Protein AF-A0A124IG13-F1 (afdb_monomer)

Secondary structure (DSSP, 8-state):
-HHHHHHHHHHHHHHHHHHHHS-TT---HHHHHHHHHHHHHHHHHHSHHHHHHHHHGGG---HHHHHHHHHHHHHHHHHHHHHHTTT--GGGB-TTS-HHHHHHHHHHHHHHHHHHHHHH-S-TTS--THHHHHHHHHHHHHHHHHBPPP-

pLDDT: mean 92.91, std 5.63, range [49.53, 97.56]

Mean predicted aligned error: 3.52 Å

Solvent-accessible surface area (backbone atoms only — not comparable to full-atom values): 8703 Å² total; per-residue (Å²): 106,71,70,57,54,53,52,50,53,51,36,50,58,58,51,49,53,41,66,75,69,48,73,81,80,57,30,50,63,64,64,34,50,51,52,44,49,55,45,44,49,54,51,39,62,74,41,19,68,49,52,42,52,56,60,52,54,81,76,53,74,55,81,92,47,35,68,58,53,56,51,48,53,53,48,52,55,49,54,50,48,56,61,69,60,44,79,48,58,68,81,53,41,40,89,91,57,62,64,68,63,48,52,47,51,53,49,50,52,52,53,54,50,56,48,56,52,55,71,72,48,89,44,42,79,73,67,61,71,66,67,58,53,60,50,50,55,56,43,53,51,50,47,69,74,42,34,52,81,88,127

Sequence (151 aa):
KQLYLFLLDYVVEVIDKIYDEVDWNETDIFKRMEKIGLVKFKIMKKFPQAFDFLKTTSHEDAVEVKSEIDKMGKHLIKSGSEMGYKNIDLTKFRDDIDIEKTMNIISWTILSFAEQQRDKVNSFEEINMDLLREWDDYFDIMKRCFYKEEK

Radius of gyration: 16.89 Å; Cα contacts (8 Å, |Δi|>4): 90; chains: 1; bounding box: 44×28×48 Å

Structure (mmCIF, N/CA/C/O backbone):
data_AF-A0A124IG13-F1
#
_entry.id   AF-A0A124IG13-F1
#
loop_
_atom_site.group_PDB
_atom_site.id
_atom_site.type_symbol
_atom_site.label_atom_id
_atom_site.label_alt_id
_atom_site.label_comp_id
_atom_site.label_asym_id
_atom_site.label_entity_id
_atom_site.label_seq_id
_atom_site.pdbx_PDB_ins_code
_atom_site.Cartn_x
_atom_site.Cartn_y
_atom_site.Cartn_z
_atom_site.occupancy
_atom_site.B_iso_or_equiv
_atom_site.auth_seq_id
_atom_site.auth_comp_id
_atom_site.auth_asym_id
_atom_site.auth_atom_id
_atom_site.pdbx_PDB_model_num
ATOM 1 N N . LYS A 1 1 ? 19.975 3.287 -21.208 1.00 89.94 1 LYS A N 1
ATOM 2 C CA . LYS A 1 1 ? 19.172 4.396 -20.629 1.00 89.94 1 LYS A CA 1
ATOM 3 C C . LYS A 1 1 ? 17.741 4.463 -21.178 1.00 89.94 1 LYS A C 1
ATOM 5 O O . LYS A 1 1 ? 16.840 4.167 -20.418 1.00 89.94 1 LYS A O 1
ATOM 10 N N . GLN A 1 2 ? 17.499 4.818 -22.449 1.00 94.56 2 GLN A N 1
ATOM 11 C CA . GLN A 1 2 ? 16.129 5.069 -22.959 1.00 94.56 2 GLN A CA 1
ATOM 12 C C . GLN A 1 2 ? 15.162 3.887 -22.782 1.00 94.56 2 GLN A C 1
ATOM 14 O O . GLN A 1 2 ? 14.074 4.079 -22.259 1.00 94.56 2 GLN A O 1
ATOM 19 N N . LEU A 1 3 ? 15.588 2.667 -23.131 1.00 94.56 3 LEU A N 1
ATOM 20 C CA . LEU A 1 3 ? 14.785 1.459 -22.904 1.00 94.56 3 LEU A CA 1
ATOM 21 C C . LEU A 1 3 ? 14.442 1.251 -21.420 1.00 94.56 3 LEU A C 1
ATOM 23 O O . LEU A 1 3 ? 13.336 0.850 -21.098 1.00 94.56 3 LEU A O 1
ATOM 27 N N . TYR A 1 4 ? 15.376 1.553 -20.517 1.00 95.25 4 TYR A N 1
ATOM 28 C CA . TYR A 1 4 ? 15.156 1.414 -19.078 1.00 95.25 4 TYR A CA 1
ATOM 29 C C . TYR A 1 4 ? 14.084 2.390 -18.584 1.00 95.25 4 TYR A C 1
ATOM 31 O O . TYR A 1 4 ? 13.177 1.990 -17.867 1.00 95.25 4 TYR A O 1
ATOM 39 N N . LEU A 1 5 ? 14.152 3.656 -19.011 1.00 94.12 5 LEU A N 1
ATOM 40 C CA . LEU A 1 5 ? 13.139 4.658 -18.666 1.00 94.12 5 LEU A CA 1
ATOM 41 C C . LEU A 1 5 ? 11.764 4.288 -19.233 1.00 94.12 5 LEU A C 1
ATOM 43 O O . LEU A 1 5 ? 10.778 4.371 -18.518 1.00 94.12 5 LEU A O 1
ATOM 47 N N . PHE A 1 6 ? 11.716 3.781 -20.467 1.00 96.44 6 PHE A N 1
ATOM 48 C CA . PHE A 1 6 ? 10.480 3.264 -21.054 1.00 96.44 6 PHE A CA 1
ATOM 49 C C . PHE A 1 6 ? 9.861 2.133 -20.213 1.00 96.44 6 PHE A C 1
ATOM 51 O O . PHE A 1 6 ? 8.649 2.090 -20.025 1.00 96.44 6 PHE A O 1
ATOM 58 N N . LEU A 1 7 ? 10.683 1.226 -19.673 1.00 96.31 7 LEU A N 1
ATOM 59 C CA . LEU A 1 7 ? 10.200 0.169 -18.782 1.00 96.31 7 LEU A CA 1
ATOM 60 C C . LEU A 1 7 ? 9.724 0.716 -17.427 1.00 96.31 7 LEU A C 1
ATOM 62 O O . LEU A 1 7 ? 8.758 0.187 -16.885 1.00 96.31 7 LEU A O 1
ATOM 66 N N . LEU A 1 8 ? 10.355 1.768 -16.889 1.00 95.31 8 LEU A N 1
ATOM 67 C CA . LEU A 1 8 ? 9.859 2.450 -15.685 1.00 95.31 8 LEU A CA 1
ATOM 68 C C . LEU A 1 8 ? 8.479 3.069 -15.931 1.00 95.31 8 LEU A C 1
ATOM 70 O O . LEU A 1 8 ? 7.576 2.865 -15.123 1.00 95.31 8 LEU A O 1
ATOM 74 N N . ASP A 1 9 ? 8.301 3.761 -17.057 1.00 95.81 9 ASP A N 1
ATOM 75 C CA . ASP A 1 9 ? 7.015 4.360 -17.432 1.00 95.81 9 ASP A CA 1
ATOM 76 C C . ASP A 1 9 ? 5.931 3.279 -17.575 1.00 95.81 9 ASP A C 1
ATOM 78 O O . ASP A 1 9 ? 4.840 3.410 -17.023 1.00 95.81 9 ASP A O 1
ATOM 82 N N . TYR A 1 10 ? 6.261 2.150 -18.211 1.00 97.06 10 TYR A N 1
ATOM 83 C CA . TYR A 1 10 ? 5.361 0.998 -18.295 1.00 97.06 10 TYR A CA 1
ATOM 84 C C . TYR A 1 10 ? 4.976 0.437 -16.915 1.00 97.06 10 TYR A C 1
ATOM 86 O O . TYR A 1 10 ? 3.817 0.088 -16.688 1.00 97.06 10 TYR A O 1
ATOM 94 N N . VAL A 1 11 ? 5.916 0.358 -15.966 1.00 96.06 11 VAL A N 1
ATOM 95 C CA . VAL A 1 11 ? 5.602 -0.061 -14.590 1.00 96.06 11 VAL A CA 1
ATOM 96 C C . VAL A 1 11 ? 4.625 0.909 -13.928 1.00 96.06 11 VAL A C 1
ATOM 98 O O . VAL A 1 11 ? 3.700 0.453 -13.255 1.00 96.06 11 VAL A O 1
ATOM 101 N N . VAL A 1 12 ? 4.788 2.219 -14.127 1.00 95.12 12 VAL A N 1
ATOM 102 C CA . VAL A 1 12 ? 3.844 3.221 -13.609 1.00 95.12 12 VAL A CA 1
ATOM 103 C C . VAL A 1 12 ? 2.449 2.997 -14.197 1.00 95.12 12 VAL A C 1
ATOM 105 O O . VAL A 1 12 ? 1.493 2.897 -13.433 1.00 95.12 12 VAL A O 1
ATOM 108 N N . GLU A 1 13 ? 2.328 2.775 -15.509 1.00 96.62 13 GLU A N 1
ATOM 109 C CA . GLU A 1 13 ? 1.038 2.460 -16.146 1.00 96.62 13 GLU A CA 1
ATOM 110 C C . GLU A 1 13 ? 0.395 1.172 -15.604 1.00 96.62 13 GLU A C 1
ATOM 112 O O . GLU A 1 13 ? -0.831 1.066 -15.509 1.00 96.62 13 GLU A O 1
ATOM 117 N N . VAL A 1 14 ? 1.197 0.156 -15.266 1.00 97.38 14 VAL A N 1
ATOM 118 C CA . VAL A 1 14 ? 0.701 -1.074 -14.625 1.00 97.38 14 VAL A CA 1
ATOM 119 C C . VAL A 1 14 ? 0.214 -0.785 -13.207 1.00 97.38 14 VAL A C 1
ATOM 121 O O . VAL A 1 14 ? -0.818 -1.322 -12.800 1.00 97.38 14 VAL A O 1
ATOM 124 N N . ILE A 1 15 ? 0.925 0.060 -12.462 1.00 95.25 15 ILE A N 1
ATOM 125 C CA . ILE A 1 15 ? 0.536 0.460 -11.110 1.00 95.25 15 ILE A CA 1
ATOM 126 C C . ILE A 1 15 ? -0.750 1.295 -11.128 1.00 95.25 15 ILE A C 1
ATOM 128 O O . ILE A 1 15 ? -1.607 1.076 -10.274 1.00 95.25 15 ILE A O 1
ATOM 132 N N . ASP A 1 16 ? -0.943 2.172 -12.111 1.00 95.44 16 ASP A N 1
ATOM 133 C CA . ASP A 1 16 ? -2.160 2.982 -12.250 1.00 95.44 16 ASP A CA 1
ATOM 134 C C . ASP A 1 16 ? -3.427 2.114 -12.348 1.00 95.44 16 ASP A C 1
ATOM 136 O O . ASP A 1 16 ? -4.452 2.434 -11.745 1.00 95.44 16 ASP A O 1
ATOM 140 N N . LYS A 1 17 ? -3.329 0.921 -12.952 1.00 96.81 17 LYS A N 1
ATOM 141 C CA . LYS A 1 17 ? -4.435 -0.058 -12.991 1.00 96.81 17 LYS A CA 1
ATOM 142 C C . LYS A 1 17 ? -4.880 -0.524 -11.605 1.00 96.81 17 LYS A C 1
ATOM 144 O O . LYS A 1 17 ? -6.024 -0.936 -11.442 1.00 96.81 17 LYS A O 1
ATOM 149 N N . ILE A 1 18 ? -3.993 -0.493 -10.607 1.00 95.75 18 ILE A N 1
ATOM 150 C CA . ILE A 1 18 ? -4.364 -0.777 -9.216 1.00 95.75 18 ILE A CA 1
ATOM 151 C C . ILE A 1 18 ? -5.292 0.329 -8.721 1.00 95.75 18 ILE A C 1
ATOM 153 O O . ILE A 1 18 ? -6.316 0.030 -8.114 1.00 95.75 18 ILE A O 1
ATOM 157 N N . TYR A 1 19 ? -4.965 1.595 -8.991 1.00 93.69 19 TYR A N 1
ATOM 158 C CA . TYR A 1 19 ? -5.784 2.717 -8.539 1.00 93.69 19 TYR A CA 1
ATOM 159 C C . TYR A 1 19 ? -7.176 2.719 -9.171 1.00 93.69 19 TYR A C 1
ATOM 161 O O . TYR A 1 19 ? -8.142 3.052 -8.481 1.00 93.69 19 TYR A O 1
ATOM 169 N N . ASP A 1 20 ? -7.275 2.290 -10.428 1.00 95.31 20 ASP A N 1
ATOM 170 C CA . ASP A 1 20 ? -8.542 2.163 -11.154 1.00 95.31 20 ASP A CA 1
ATOM 171 C C . ASP A 1 20 ? -9.456 1.057 -10.595 1.00 95.31 20 ASP A C 1
ATOM 173 O O . ASP A 1 20 ? -10.679 1.171 -10.666 1.00 95.31 20 ASP A O 1
ATOM 177 N N . GLU A 1 21 ? -8.884 -0.024 -10.051 1.00 95.81 21 GLU A N 1
ATOM 178 C CA . GLU A 1 21 ? -9.644 -1.183 -9.559 1.00 95.81 21 GLU A CA 1
ATOM 179 C C . GLU A 1 21 ? -9.983 -1.119 -8.056 1.00 95.81 21 GLU A C 1
ATOM 181 O O . GLU A 1 21 ? -10.852 -1.863 -7.593 1.00 95.81 21 GLU A O 1
ATOM 186 N N . VAL A 1 22 ? -9.321 -0.260 -7.273 1.00 94.75 22 VAL A N 1
ATOM 187 C CA . VAL A 1 22 ? -9.565 -0.149 -5.825 1.00 94.75 22 VAL A CA 1
ATOM 188 C C . VAL A 1 22 ? -10.857 0.618 -5.520 1.00 94.75 22 VAL A C 1
ATOM 190 O O . VAL A 1 22 ? -11.105 1.715 -6.017 1.00 94.75 22 VAL A O 1
ATOM 193 N N . ASP A 1 23 ? -11.656 0.068 -4.603 1.00 92.25 23 ASP A N 1
ATOM 194 C CA . ASP A 1 23 ? -12.783 0.766 -3.981 1.00 92.25 23 ASP A CA 1
ATOM 195 C C . ASP A 1 23 ? -12.297 1.768 -2.918 1.00 92.25 23 ASP A C 1
ATOM 197 O O . ASP A 1 23 ? -11.985 1.408 -1.780 1.00 92.25 23 ASP A O 1
ATOM 201 N N . TRP A 1 24 ? -12.273 3.049 -3.287 1.00 94.44 24 TRP A N 1
ATOM 202 C CA . TRP A 1 24 ? -11.862 4.153 -2.412 1.00 94.44 24 TRP A CA 1
ATOM 203 C C . TRP A 1 24 ? -12.964 4.657 -1.460 1.00 94.44 24 TRP A C 1
ATOM 205 O O . TRP A 1 24 ? -12.737 5.605 -0.703 1.00 94.44 24 TRP A O 1
ATOM 215 N N . ASN A 1 25 ? -14.160 4.055 -1.471 1.00 95.75 25 ASN A N 1
ATOM 216 C CA . ASN A 1 25 ? -15.255 4.451 -0.578 1.00 95.75 25 ASN A CA 1
ATOM 217 C C . ASN A 1 25 ? -15.246 3.699 0.759 1.00 95.75 25 ASN A C 1
ATOM 219 O O . ASN A 1 25 ? -15.847 4.180 1.716 1.00 95.75 25 ASN A O 1
ATOM 223 N N . GLU A 1 26 ? -14.555 2.559 0.854 1.00 96.81 26 GLU A N 1
ATOM 224 C CA . GLU A 1 26 ? -14.384 1.812 2.107 1.00 96.81 26 GLU A CA 1
ATOM 225 C C . GLU A 1 26 ? -13.702 2.675 3.170 1.00 96.81 26 GLU A C 1
ATOM 227 O O . GLU A 1 26 ? -12.551 3.046 2.983 1.00 96.81 26 GLU A O 1
ATOM 232 N N . THR A 1 27 ? -14.355 2.997 4.283 1.00 97.38 27 THR A N 1
ATOM 233 C CA . THR A 1 27 ? -13.790 3.907 5.296 1.00 97.38 27 THR A CA 1
ATOM 234 C C . THR A 1 27 ? -13.027 3.189 6.409 1.00 97.38 27 THR A C 1
ATOM 236 O O . THR A 1 27 ? -12.310 3.836 7.172 1.00 97.38 27 THR A O 1
ATOM 239 N N . ASP A 1 28 ? -13.148 1.865 6.520 1.00 96.88 28 ASP A N 1
ATOM 240 C CA . ASP A 1 28 ? -12.379 1.064 7.470 1.00 96.88 28 ASP A CA 1
ATOM 241 C C . ASP A 1 28 ? -10.966 0.800 6.935 1.00 96.88 28 ASP A C 1
ATOM 243 O O . ASP A 1 28 ? -10.803 0.227 5.856 1.00 96.88 28 ASP A O 1
ATOM 247 N N . ILE A 1 29 ? -9.933 1.211 7.679 1.00 96.06 29 ILE A N 1
ATOM 248 C CA . ILE A 1 29 ? -8.557 1.123 7.177 1.00 96.06 29 ILE A CA 1
ATOM 249 C C . ILE A 1 29 ? -8.097 -0.319 6.951 1.00 96.06 29 ILE A C 1
ATOM 251 O O . ILE A 1 29 ? -7.438 -0.585 5.947 1.00 96.06 29 ILE A O 1
ATOM 255 N N . PHE A 1 30 ? -8.458 -1.259 7.826 1.00 95.69 30 PHE A N 1
ATOM 256 C CA . PHE A 1 30 ? -8.001 -2.642 7.690 1.00 95.69 30 PHE A CA 1
ATOM 257 C C . PHE A 1 30 ? -8.717 -3.329 6.524 1.00 95.69 30 PHE A C 1
ATOM 259 O O . PHE A 1 30 ? -8.049 -3.912 5.670 1.00 95.69 30 PHE A O 1
ATOM 266 N N . LYS A 1 31 ? -10.040 -3.136 6.387 1.00 95.19 31 LYS A N 1
ATOM 267 C CA . LYS A 1 31 ? -10.790 -3.639 5.216 1.00 95.19 31 LYS A CA 1
ATOM 268 C C . LYS A 1 31 ? -10.320 -3.013 3.910 1.00 95.19 31 LYS A C 1
ATOM 270 O O . LYS A 1 31 ? -10.256 -3.677 2.877 1.00 95.19 31 LYS A O 1
ATOM 275 N N . ARG A 1 32 ? -9.993 -1.718 3.921 1.00 95.56 32 ARG A N 1
ATOM 276 C CA . ARG A 1 32 ? -9.467 -1.050 2.731 1.00 95.56 32 ARG A CA 1
ATOM 277 C C . ARG A 1 32 ? -8.125 -1.641 2.326 1.00 95.56 32 ARG A C 1
ATOM 279 O O . ARG A 1 32 ? -7.909 -1.895 1.145 1.00 95.56 32 ARG A O 1
ATOM 286 N N . MET A 1 33 ? -7.226 -1.850 3.279 1.00 94.62 33 MET A N 1
ATOM 287 C CA . MET A 1 33 ? -5.907 -2.396 2.983 1.00 94.62 33 MET A CA 1
ATOM 288 C C . MET A 1 33 ? -5.976 -3.857 2.516 1.00 94.62 33 MET A C 1
ATOM 290 O O . MET A 1 33 ? -5.225 -4.219 1.614 1.00 94.62 33 MET A O 1
ATOM 294 N N . GLU A 1 34 ? -6.915 -4.655 3.034 1.00 92.75 34 GLU A N 1
ATOM 295 C CA . GLU A 1 34 ? -7.246 -5.992 2.515 1.00 92.75 34 GLU A CA 1
ATOM 296 C C . GLU A 1 34 ? -7.692 -5.918 1.040 1.00 92.75 34 GLU A C 1
ATOM 298 O O . GLU A 1 34 ? -7.092 -6.551 0.167 1.00 92.75 34 GLU A O 1
ATOM 303 N N . LYS A 1 35 ? -8.677 -5.061 0.723 1.00 93.50 35 LYS A N 1
ATOM 304 C CA . LYS A 1 35 ? -9.150 -4.827 -0.657 1.00 93.50 35 LYS A CA 1
ATOM 305 C C . LYS A 1 35 ? -8.016 -4.378 -1.587 1.00 93.50 35 LYS A C 1
ATOM 307 O O . LYS A 1 35 ? -7.887 -4.899 -2.695 1.00 93.50 35 LYS A O 1
ATOM 312 N N . ILE A 1 36 ? -7.174 -3.443 -1.140 1.00 94.56 36 ILE A N 1
ATOM 313 C CA . ILE A 1 36 ? -5.988 -2.996 -1.886 1.00 94.56 36 ILE A CA 1
ATOM 314 C C . ILE A 1 36 ? -5.028 -4.168 -2.117 1.00 94.56 36 ILE A C 1
ATOM 316 O O . ILE A 1 36 ? -4.522 -4.318 -3.228 1.00 94.56 36 ILE A O 1
ATOM 320 N N . GLY A 1 37 ? -4.778 -4.998 -1.102 1.00 92.94 37 GLY A N 1
ATOM 321 C CA . GLY A 1 37 ? -3.933 -6.188 -1.203 1.00 92.94 37 GLY A CA 1
ATOM 322 C C . GLY A 1 37 ? -4.431 -7.169 -2.265 1.00 92.94 37 GLY A C 1
ATOM 323 O O . GLY A 1 37 ? -3.650 -7.59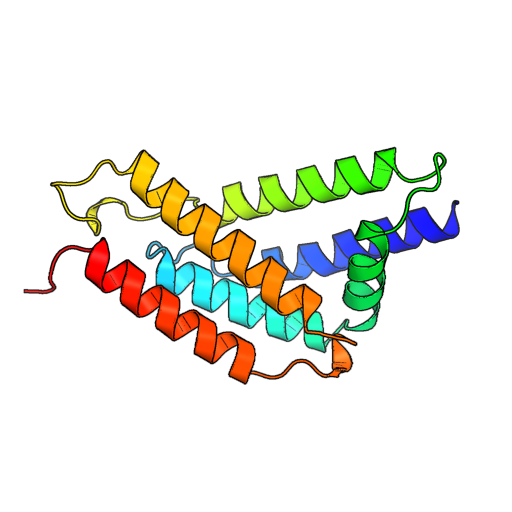9 -3.116 1.00 92.94 37 GLY A O 1
ATOM 324 N N . LEU A 1 38 ? -5.738 -7.444 -2.289 1.00 93.31 38 LEU A N 1
ATOM 325 C CA . LEU A 1 38 ? -6.378 -8.313 -3.283 1.00 93.31 38 LEU A CA 1
ATOM 326 C C . LEU A 1 38 ? -6.240 -7.770 -4.713 1.00 93.31 38 LEU A C 1
ATOM 328 O O . LEU A 1 38 ? -5.866 -8.512 -5.626 1.00 93.31 38 LEU A O 1
ATOM 332 N N . VAL A 1 39 ? -6.497 -6.474 -4.916 1.00 95.81 39 VAL A N 1
ATOM 333 C CA . VAL A 1 39 ? -6.324 -5.829 -6.229 1.00 95.81 39 VAL A CA 1
ATOM 334 C C . VAL A 1 39 ? -4.856 -5.863 -6.656 1.00 95.81 39 VAL A C 1
ATOM 336 O O . VAL A 1 39 ? -4.552 -6.278 -7.776 1.00 95.81 39 VAL A O 1
ATOM 339 N N . LYS A 1 40 ? -3.930 -5.496 -5.759 1.00 94.19 40 LYS A N 1
ATOM 340 C CA . LYS A 1 40 ? -2.483 -5.561 -6.014 1.00 94.19 40 LYS A CA 1
ATOM 341 C C . LYS A 1 40 ? -2.061 -6.959 -6.440 1.00 94.19 40 LYS A C 1
ATOM 343 O O . LYS A 1 40 ? -1.400 -7.093 -7.463 1.00 94.19 40 LYS A O 1
ATOM 348 N N . PHE A 1 41 ? -2.491 -7.988 -5.715 1.00 92.88 41 PHE A N 1
ATOM 349 C CA . PHE A 1 41 ? -2.189 -9.378 -6.041 1.00 92.88 41 PHE A CA 1
ATOM 350 C C . PHE A 1 41 ? -2.679 -9.764 -7.443 1.00 92.88 41 PHE A C 1
ATOM 352 O O . PHE A 1 41 ? -1.920 -10.330 -8.232 1.00 92.88 41 PHE A O 1
ATOM 359 N N . LYS A 1 42 ? -3.921 -9.406 -7.794 1.00 94.31 42 LYS A N 1
ATOM 360 C CA . LYS A 1 42 ? -4.496 -9.669 -9.122 1.00 94.31 42 LYS A CA 1
ATOM 361 C C . LYS A 1 42 ? -3.696 -8.990 -10.240 1.00 94.31 42 LYS A C 1
ATOM 363 O O . LYS A 1 42 ? -3.413 -9.624 -11.257 1.00 94.31 42 LYS A O 1
ATOM 368 N N . ILE A 1 43 ? -3.324 -7.722 -10.061 1.00 96.31 43 ILE A N 1
ATOM 369 C CA . ILE A 1 43 ? -2.525 -6.975 -11.043 1.00 96.31 43 ILE A CA 1
ATOM 370 C C . ILE A 1 43 ? -1.107 -7.550 -11.141 1.00 96.31 43 ILE A C 1
ATOM 372 O O . ILE A 1 43 ? -0.630 -7.782 -12.251 1.00 96.31 43 ILE A O 1
ATOM 376 N N . MET A 1 44 ? -0.469 -7.874 -10.014 1.00 94.62 44 MET A N 1
ATOM 377 C CA . MET A 1 44 ? 0.853 -8.512 -9.981 1.00 94.62 44 MET A CA 1
ATOM 378 C C . MET A 1 44 ? 0.863 -9.846 -10.723 1.00 94.62 44 MET A C 1
ATOM 380 O O . MET A 1 44 ? 1.747 -10.079 -11.539 1.00 94.62 44 MET A O 1
ATOM 384 N N . LYS A 1 45 ? -0.163 -10.682 -10.535 1.00 93.12 45 LYS A N 1
ATOM 385 C CA . LYS A 1 45 ? -0.315 -11.939 -11.280 1.00 93.12 45 LYS A CA 1
ATOM 386 C C . LYS A 1 45 ? -0.524 -11.752 -12.777 1.00 93.12 45 LYS A C 1
ATOM 388 O O . LYS A 1 45 ? -0.145 -12.624 -13.554 1.00 93.12 45 LYS A O 1
ATOM 393 N N . LYS A 1 46 ? -1.154 -10.652 -13.187 1.00 96.06 46 LYS A N 1
ATOM 394 C CA . LYS A 1 46 ? -1.411 -10.350 -14.599 1.00 96.06 46 LYS A CA 1
ATOM 395 C C . LYS A 1 46 ? -0.185 -9.766 -15.306 1.00 96.06 46 LYS A C 1
ATOM 397 O O . LYS A 1 46 ? -0.039 -9.972 -16.507 1.00 96.06 46 LYS A O 1
ATOM 402 N N . PHE A 1 47 ? 0.671 -9.053 -14.576 1.00 97.12 47 PHE A N 1
ATOM 403 C CA . PHE A 1 47 ? 1.857 -8.379 -15.110 1.00 97.12 47 PHE A CA 1
ATOM 404 C C . PHE A 1 47 ? 3.130 -8.712 -14.312 1.00 97.12 47 PHE A C 1
ATOM 406 O O . PHE A 1 47 ? 3.836 -7.796 -13.886 1.00 97.12 47 PHE A O 1
ATOM 413 N N . PRO A 1 48 ? 3.455 -9.995 -14.087 1.00 95.88 48 PRO A N 1
ATOM 414 C CA . PRO A 1 48 ? 4.510 -10.378 -13.153 1.00 95.88 48 PRO A CA 1
ATOM 415 C C . PRO A 1 48 ? 5.881 -9.826 -13.559 1.00 95.88 48 PRO A C 1
ATOM 417 O O . PRO A 1 48 ? 6.612 -9.327 -12.708 1.00 95.88 48 PRO A O 1
ATOM 420 N N . GLN A 1 49 ? 6.184 -9.765 -14.860 1.00 96.38 49 GLN A N 1
ATOM 421 C CA . GLN A 1 49 ? 7.465 -9.248 -15.352 1.00 96.38 49 GLN A CA 1
ATOM 422 C C . GLN A 1 49 ? 7.656 -7.747 -15.074 1.00 96.38 49 GLN A C 1
ATOM 424 O O . GLN A 1 49 ? 8.787 -7.288 -14.927 1.00 96.38 49 GLN A O 1
ATOM 429 N N . ALA A 1 50 ? 6.566 -6.974 -14.970 1.00 96.75 50 ALA A N 1
ATOM 430 C CA . ALA A 1 50 ? 6.640 -5.564 -14.589 1.00 96.75 50 ALA A CA 1
ATOM 431 C C . ALA A 1 50 ? 7.108 -5.417 -13.132 1.00 96.75 50 ALA A C 1
ATOM 433 O O . ALA A 1 50 ? 7.942 -4.567 -12.825 1.00 96.75 50 ALA A O 1
ATOM 434 N N . PHE A 1 51 ? 6.611 -6.277 -12.240 1.00 95.19 51 PHE A N 1
ATOM 435 C CA . PHE A 1 51 ? 6.991 -6.271 -10.829 1.00 95.19 51 PHE A CA 1
ATOM 436 C C . PHE A 1 51 ? 8.351 -6.929 -10.580 1.00 95.19 51 PHE A C 1
ATOM 438 O O . PHE A 1 51 ? 9.082 -6.463 -9.708 1.00 95.19 51 PHE A O 1
ATOM 445 N N . ASP A 1 52 ? 8.737 -7.926 -11.381 1.00 95.56 52 ASP A N 1
ATOM 446 C CA . ASP A 1 52 ? 10.103 -8.462 -11.391 1.00 95.56 52 ASP A CA 1
ATOM 447 C C . ASP A 1 52 ? 11.101 -7.362 -11.768 1.00 95.56 52 ASP A C 1
ATOM 449 O O . ASP A 1 52 ? 12.060 -7.119 -11.036 1.00 95.56 52 ASP A O 1
ATOM 453 N N . PHE A 1 53 ? 10.834 -6.617 -12.847 1.00 95.88 53 PHE A N 1
ATOM 454 C CA . PHE A 1 53 ? 11.653 -5.466 -13.226 1.00 95.88 53 PHE A CA 1
ATOM 455 C C . PHE A 1 53 ? 11.676 -4.396 -12.125 1.00 95.88 53 PHE A C 1
ATOM 457 O O . PHE A 1 53 ? 12.757 -3.957 -11.727 1.00 95.88 53 PHE A O 1
ATOM 464 N N . LEU A 1 54 ? 10.519 -4.033 -11.561 1.00 94.38 54 LEU A N 1
ATOM 465 C CA . LEU A 1 54 ? 10.446 -3.081 -10.448 1.00 94.38 54 LEU A CA 1
ATOM 466 C C . LEU A 1 54 ? 11.274 -3.539 -9.238 1.00 94.38 54 LEU A C 1
ATOM 468 O O . LEU A 1 54 ? 11.931 -2.724 -8.596 1.00 94.38 54 LEU A O 1
ATOM 472 N N . LYS A 1 55 ? 11.292 -4.840 -8.927 1.00 92.62 55 LYS A N 1
ATOM 473 C CA . LYS A 1 55 ? 12.128 -5.381 -7.850 1.00 92.62 55 LYS A CA 1
ATOM 474 C C . LYS A 1 55 ? 13.615 -5.163 -8.131 1.00 92.62 55 LYS A C 1
ATOM 476 O O . LYS A 1 55 ? 14.358 -4.848 -7.206 1.00 92.62 55 LYS A O 1
ATOM 481 N N . THR A 1 56 ? 14.063 -5.293 -9.379 1.00 92.44 56 THR A N 1
ATOM 482 C CA . THR A 1 56 ? 15.482 -5.074 -9.714 1.00 92.44 56 THR A CA 1
ATOM 483 C C . THR A 1 56 ? 15.931 -3.627 -9.514 1.00 92.44 56 THR A C 1
ATOM 485 O O . THR A 1 56 ? 17.101 -3.397 -9.212 1.00 92.44 56 THR A O 1
ATOM 488 N N . THR A 1 57 ? 15.016 -2.650 -9.583 1.00 92.06 57 THR A N 1
ATOM 489 C CA . THR A 1 57 ? 15.391 -1.229 -9.517 1.00 92.06 57 THR A CA 1
ATOM 490 C C . THR A 1 57 ? 15.932 -0.808 -8.152 1.00 92.06 57 THR A C 1
ATOM 492 O O . THR A 1 57 ? 16.597 0.218 -8.062 1.00 92.06 57 THR A O 1
ATOM 495 N N . SER A 1 58 ? 15.665 -1.568 -7.081 1.00 85.50 58 SER A N 1
ATOM 496 C CA . SER A 1 58 ? 16.203 -1.269 -5.744 1.00 85.50 58 SER A CA 1
ATOM 497 C C . SER A 1 58 ? 17.721 -1.453 -5.646 1.00 85.50 58 SER A C 1
ATOM 499 O O . SER A 1 58 ? 18.345 -0.830 -4.791 1.00 85.50 58 SER A O 1
ATOM 501 N N . HIS A 1 59 ? 18.305 -2.261 -6.534 1.00 88.75 59 HIS A N 1
ATOM 502 C CA . HIS A 1 59 ? 19.743 -2.533 -6.608 1.00 88.75 59 HIS A CA 1
ATOM 503 C C . HIS A 1 59 ? 20.418 -1.813 -7.787 1.00 88.75 59 HIS A C 1
ATOM 505 O O . HIS A 1 59 ? 21.600 -2.024 -8.043 1.00 88.75 59 HIS A O 1
ATOM 511 N N . GLU A 1 60 ? 19.669 -0.997 -8.535 1.00 93.38 60 GLU A N 1
ATOM 512 C CA . GLU A 1 60 ? 20.211 -0.225 -9.648 1.00 93.38 60 GLU A CA 1
ATOM 513 C C . GLU A 1 60 ? 20.853 1.064 -9.123 1.00 93.38 60 GLU A C 1
ATOM 515 O O . GLU A 1 60 ? 20.197 1.891 -8.478 1.00 93.38 60 GLU A O 1
ATOM 520 N N . ASP A 1 61 ? 22.140 1.226 -9.428 1.00 93.06 61 ASP A N 1
ATOM 521 C CA . ASP A 1 61 ? 23.004 2.309 -8.946 1.00 93.06 61 ASP A CA 1
ATOM 522 C C . ASP A 1 61 ? 23.674 3.091 -10.086 1.00 93.06 61 ASP A C 1
ATOM 524 O O . ASP A 1 61 ? 24.458 4.012 -9.835 1.00 93.06 61 ASP A O 1
ATOM 528 N N . ALA A 1 62 ? 23.347 2.783 -11.346 1.00 94.94 62 ALA A N 1
ATOM 529 C CA . ALA A 1 62 ? 23.811 3.556 -12.487 1.00 94.94 62 ALA A CA 1
ATOM 530 C C . ALA A 1 62 ? 23.358 5.023 -12.379 1.00 94.94 62 ALA A C 1
ATOM 532 O O . ALA A 1 62 ? 22.164 5.346 -12.296 1.00 94.94 62 ALA A O 1
ATOM 533 N N . VAL A 1 63 ? 24.338 5.930 -12.419 1.00 93.81 63 VAL A N 1
ATOM 534 C CA . VAL A 1 63 ? 24.153 7.384 -12.262 1.00 93.81 63 VAL A CA 1
ATOM 535 C C . VAL A 1 63 ? 23.147 7.932 -13.278 1.00 93.81 63 VAL A C 1
ATOM 537 O O . VAL A 1 63 ? 22.428 8.891 -13.004 1.00 93.81 63 VAL A O 1
ATOM 540 N N . GLU A 1 64 ? 23.060 7.304 -14.448 1.00 93.75 64 GLU A N 1
ATOM 541 C CA . GLU A 1 64 ? 22.196 7.701 -15.548 1.00 93.75 64 GLU A CA 1
ATOM 542 C C . GLU A 1 64 ? 20.699 7.520 -15.285 1.00 93.75 64 GLU A C 1
ATOM 544 O O . GLU A 1 64 ? 19.916 8.125 -16.024 1.00 93.75 64 GLU A O 1
ATOM 549 N N . VAL A 1 65 ? 20.300 6.677 -14.326 1.00 94.75 65 VAL A N 1
ATOM 550 C CA . VAL A 1 65 ? 18.885 6.350 -14.047 1.00 94.75 65 VAL A CA 1
ATOM 551 C C . VAL A 1 65 ? 18.511 6.424 -12.567 1.00 94.75 65 VAL A C 1
ATOM 553 O O . VAL A 1 65 ? 17.321 6.465 -12.252 1.00 94.75 65 VAL A O 1
ATOM 556 N N . LYS A 1 66 ? 19.488 6.475 -11.649 1.00 94.00 66 LYS A N 1
ATOM 557 C CA . LYS A 1 66 ? 19.234 6.466 -10.200 1.00 94.00 66 LYS A CA 1
ATOM 558 C C . LYS A 1 66 ? 18.270 7.566 -9.758 1.00 94.00 66 LYS A C 1
ATOM 560 O O . LYS A 1 66 ? 17.352 7.320 -8.982 1.00 94.00 66 LYS A O 1
ATOM 565 N N . SER A 1 67 ? 18.445 8.776 -10.292 1.00 94.25 67 SER A N 1
ATOM 566 C CA . SER A 1 67 ? 17.623 9.926 -9.906 1.00 94.25 67 SER A CA 1
ATOM 567 C C . SER A 1 67 ? 16.151 9.751 -10.295 1.00 94.25 67 SER A C 1
ATOM 569 O O . SER A 1 67 ? 15.253 10.194 -9.579 1.00 94.25 67 SER A O 1
ATOM 571 N N . GLU A 1 68 ? 15.903 9.109 -11.433 1.00 94.56 68 GLU A N 1
ATOM 57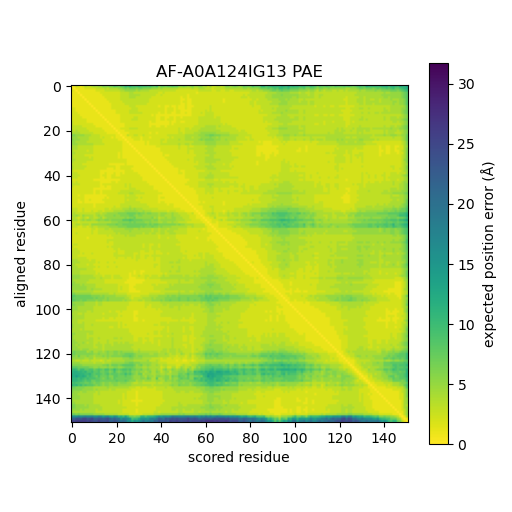2 C CA . GLU A 1 68 ? 14.588 8.820 -11.980 1.00 94.56 68 GLU A CA 1
ATOM 573 C C . GLU A 1 68 ? 13.905 7.704 -11.175 1.00 94.56 68 GLU A C 1
ATOM 575 O O . GLU A 1 68 ? 12.742 7.860 -10.796 1.00 94.56 68 GLU A O 1
ATOM 580 N N . ILE A 1 69 ? 14.647 6.650 -10.812 1.00 95.31 69 ILE A N 1
ATOM 581 C CA . ILE A 1 69 ? 14.173 5.571 -9.929 1.00 95.31 69 ILE A CA 1
ATOM 582 C C . ILE A 1 69 ? 13.766 6.130 -8.560 1.00 95.31 69 ILE A C 1
ATOM 584 O O . ILE A 1 69 ? 12.653 5.875 -8.097 1.00 95.31 69 ILE A O 1
ATOM 588 N N . ASP A 1 70 ? 14.617 6.949 -7.934 1.00 94.31 70 ASP A N 1
ATOM 589 C CA . ASP A 1 70 ? 14.343 7.531 -6.616 1.00 94.31 70 ASP A CA 1
ATOM 590 C C . ASP A 1 70 ? 13.107 8.443 -6.634 1.00 94.31 70 ASP A C 1
ATOM 592 O O . ASP A 1 70 ? 12.301 8.445 -5.697 1.00 94.31 70 ASP A O 1
ATOM 596 N N . LYS A 1 71 ? 12.943 9.237 -7.700 1.00 94.19 71 LYS A N 1
ATOM 597 C CA . LYS A 1 71 ? 11.765 10.098 -7.888 1.00 94.19 71 LYS A CA 1
ATOM 598 C C . LYS A 1 71 ? 10.495 9.268 -8.045 1.00 94.19 71 LYS A C 1
ATOM 600 O O . LYS A 1 71 ? 9.508 9.565 -7.371 1.00 94.19 71 LYS A O 1
ATOM 605 N N . MET A 1 72 ? 10.531 8.234 -8.886 1.00 94.00 72 MET A N 1
ATOM 606 C CA . MET A 1 72 ? 9.409 7.320 -9.090 1.00 94.00 72 MET A CA 1
ATOM 607 C C . MET A 1 72 ? 9.028 6.627 -7.777 1.00 94.00 72 MET A C 1
ATOM 609 O O . MET A 1 72 ? 7.874 6.698 -7.365 1.00 94.00 72 MET A O 1
ATOM 613 N N . GLY A 1 73 ? 9.994 6.040 -7.064 1.00 92.06 73 GLY A N 1
ATOM 614 C CA . GLY A 1 73 ? 9.749 5.360 -5.790 1.00 92.06 73 GLY A CA 1
ATOM 615 C C . GLY A 1 73 ? 9.104 6.275 -4.745 1.00 92.06 73 GLY A C 1
ATOM 616 O O . GLY A 1 73 ? 8.085 5.919 -4.150 1.00 92.06 73 GLY A O 1
ATOM 617 N N . LYS A 1 74 ? 9.626 7.498 -4.575 1.00 92.69 74 LYS A N 1
ATOM 618 C CA . LYS A 1 74 ? 9.034 8.500 -3.668 1.00 92.69 74 LYS A CA 1
ATOM 619 C C . LYS A 1 74 ? 7.611 8.878 -4.074 1.00 92.69 74 LYS A C 1
ATOM 621 O O . LYS A 1 74 ? 6.749 9.004 -3.206 1.00 92.69 74 LYS A O 1
ATOM 626 N N . HIS A 1 75 ? 7.360 9.055 -5.370 1.00 93.25 75 HIS A N 1
ATOM 627 C CA . HIS A 1 75 ? 6.031 9.374 -5.885 1.00 93.25 75 HIS A CA 1
ATOM 628 C C . HIS A 1 75 ? 5.025 8.248 -5.614 1.00 93.25 75 HIS A C 1
ATOM 630 O O . HIS A 1 75 ? 3.933 8.514 -5.113 1.00 93.25 75 HIS A O 1
ATOM 636 N N . LEU A 1 76 ? 5.401 6.995 -5.881 1.00 91.69 76 LEU A N 1
ATOM 637 C CA . LEU A 1 76 ? 4.546 5.824 -5.670 1.00 91.69 76 LEU A CA 1
ATOM 638 C C . LEU A 1 76 ? 4.202 5.619 -4.187 1.00 91.69 76 LEU A C 1
ATOM 640 O O . LEU A 1 76 ? 3.041 5.400 -3.846 1.00 91.69 76 LEU A O 1
ATOM 644 N N . ILE A 1 77 ? 5.183 5.758 -3.287 1.00 90.12 77 ILE A N 1
ATOM 645 C CA . ILE A 1 77 ? 4.947 5.654 -1.836 1.00 90.12 77 ILE A CA 1
ATOM 646 C C . ILE A 1 77 ? 4.013 6.769 -1.358 1.00 90.12 77 ILE A C 1
ATOM 648 O O . ILE A 1 77 ? 3.064 6.508 -0.612 1.00 90.12 77 ILE A O 1
ATOM 652 N N . LYS A 1 78 ? 4.266 8.009 -1.794 1.00 92.56 78 LYS A N 1
ATOM 653 C CA . LYS A 1 78 ? 3.472 9.172 -1.394 1.00 92.56 78 LYS A CA 1
ATOM 654 C C . LYS A 1 78 ? 2.025 9.048 -1.874 1.00 92.56 78 LYS A C 1
ATOM 656 O O . LYS A 1 78 ? 1.116 9.084 -1.052 1.00 92.56 78 LYS A O 1
ATOM 661 N N . SER A 1 79 ? 1.819 8.847 -3.174 1.00 93.19 79 SER A N 1
ATOM 662 C CA . SER A 1 79 ? 0.482 8.738 -3.775 1.00 93.19 79 SER A CA 1
ATOM 663 C C . SER A 1 79 ? -0.300 7.537 -3.235 1.00 93.19 79 SER A C 1
ATOM 665 O O . SER A 1 79 ? -1.485 7.655 -2.925 1.00 93.19 79 SER A O 1
ATOM 667 N N . GLY A 1 80 ? 0.360 6.386 -3.060 1.00 91.75 80 GLY A N 1
ATOM 668 C CA . GLY A 1 80 ? -0.244 5.201 -2.454 1.00 91.75 80 GLY A CA 1
ATOM 669 C C . GLY A 1 80 ? -0.705 5.441 -1.015 1.00 91.75 80 GLY A C 1
ATOM 670 O O . GLY A 1 80 ? -1.808 5.034 -0.658 1.00 91.75 80 GLY A O 1
ATOM 671 N N . SER A 1 81 ? 0.095 6.146 -0.210 1.00 91.38 81 SER A N 1
ATOM 672 C CA . SER A 1 81 ? -0.274 6.499 1.168 1.00 91.38 81 SER A CA 1
ATOM 673 C C . SER A 1 81 ? -1.416 7.519 1.210 1.00 91.38 81 SER A C 1
ATOM 675 O O . SER A 1 81 ? -2.384 7.327 1.940 1.00 91.38 81 SER A O 1
ATOM 677 N N . GLU A 1 82 ? -1.343 8.577 0.397 1.00 93.06 82 GLU A N 1
ATOM 678 C CA . GLU A 1 82 ? -2.384 9.612 0.319 1.00 93.06 82 GLU A CA 1
ATOM 679 C C . GLU A 1 82 ? -3.748 9.018 -0.054 1.00 93.06 82 GLU A C 1
ATOM 681 O O . GLU A 1 82 ? -4.753 9.312 0.595 1.00 93.06 82 GLU A O 1
ATOM 686 N N . MET A 1 83 ? -3.787 8.138 -1.058 1.00 94.12 83 MET A N 1
ATOM 687 C CA . MET A 1 83 ? -5.022 7.469 -1.472 1.00 94.12 83 MET A CA 1
ATOM 688 C C . MET A 1 83 ? -5.471 6.411 -0.462 1.00 94.12 83 MET A C 1
ATOM 690 O O . MET A 1 83 ? -6.649 6.362 -0.107 1.00 94.12 83 MET A O 1
ATOM 694 N N . GLY A 1 84 ? -4.540 5.604 0.055 1.00 93.31 84 GLY A N 1
ATOM 695 C CA . GLY A 1 84 ? -4.816 4.569 1.050 1.00 93.31 84 GLY A CA 1
ATOM 696 C C . GLY A 1 84 ? -5.489 5.114 2.310 1.00 93.31 84 GLY A C 1
ATOM 697 O O . GLY A 1 84 ? -6.445 4.510 2.792 1.00 93.31 84 GLY A O 1
ATOM 698 N N . TYR A 1 85 ? -5.065 6.284 2.794 1.00 94.62 85 TYR A N 1
ATOM 699 C CA . TYR A 1 85 ? -5.577 6.894 4.029 1.00 94.62 85 TYR A CA 1
ATOM 700 C C . TYR A 1 85 ? -6.644 7.974 3.824 1.00 94.62 85 TYR A C 1
ATOM 702 O O . TYR A 1 85 ? -7.125 8.563 4.796 1.00 94.62 85 TYR A O 1
ATOM 710 N N . LYS A 1 86 ? -7.051 8.239 2.581 1.00 95.00 86 LYS A N 1
ATOM 711 C CA . LYS A 1 86 ? -8.150 9.166 2.288 1.00 95.00 86 LYS A CA 1
ATOM 712 C C . LYS A 1 86 ? -9.415 8.737 3.044 1.00 95.00 86 LYS A C 1
ATOM 714 O O . LYS A 1 86 ? -9.652 7.549 3.174 1.00 95.00 86 LYS A O 1
ATOM 719 N N . ASN A 1 87 ? -10.246 9.662 3.529 1.00 95.94 87 ASN A N 1
ATOM 720 C CA . ASN A 1 87 ? -11.591 9.367 4.069 1.00 95.94 87 ASN A CA 1
ATOM 721 C C . ASN A 1 87 ? -11.711 8.192 5.072 1.00 95.94 87 ASN A C 1
ATOM 723 O O . ASN A 1 87 ? -12.786 7.602 5.178 1.00 95.94 87 ASN A O 1
ATOM 727 N N . ILE A 1 88 ? -10.645 7.855 5.804 1.00 97.12 88 ILE A N 1
ATOM 728 C CA . ILE A 1 88 ? -10.683 6.800 6.819 1.00 97.12 88 ILE A CA 1
ATOM 729 C C . ILE A 1 88 ? -11.497 7.269 8.019 1.00 97.12 88 ILE A C 1
ATOM 731 O O . ILE A 1 88 ? -11.330 8.387 8.510 1.00 97.12 88 ILE A O 1
ATOM 735 N N . ASP A 1 89 ? -12.370 6.391 8.501 1.00 97.06 89 ASP A N 1
ATOM 736 C CA . ASP A 1 89 ? -13.172 6.630 9.690 1.00 97.06 89 ASP A CA 1
ATOM 737 C C . ASP A 1 89 ? -12.324 6.438 10.953 1.00 97.06 89 ASP A C 1
ATOM 739 O O . ASP A 1 89 ? -12.172 5.337 11.488 1.00 97.06 89 ASP A O 1
ATOM 743 N N . LEU A 1 90 ? -11.771 7.548 11.439 1.00 96.56 90 LEU A N 1
ATOM 744 C CA . LEU A 1 90 ? -10.963 7.569 12.654 1.00 96.56 90 LEU A CA 1
ATOM 745 C C . LEU A 1 90 ? -11.797 7.361 13.931 1.00 96.56 90 LEU A C 1
ATOM 747 O O . LEU A 1 90 ? -11.224 7.099 14.984 1.00 96.56 90 LEU A O 1
ATOM 751 N N . THR A 1 91 ? -13.135 7.422 13.868 1.00 96.00 91 THR A N 1
ATOM 752 C CA . THR A 1 91 ? -13.995 7.281 15.061 1.00 96.00 91 THR A CA 1
ATOM 753 C C . THR A 1 91 ? -14.033 5.856 15.621 1.00 96.00 91 THR A C 1
ATOM 755 O O . THR A 1 91 ? -14.420 5.655 16.778 1.00 96.00 91 THR A O 1
ATOM 758 N N . LYS A 1 92 ? -13.591 4.876 14.819 1.00 95.94 92 LYS A N 1
ATOM 759 C CA . LYS A 1 92 ? -13.458 3.462 15.201 1.00 95.94 92 LYS A CA 1
ATOM 760 C C . LYS A 1 92 ? -12.313 3.195 16.175 1.00 95.94 92 LYS A C 1
ATOM 762 O O . LYS A 1 92 ? -12.348 2.196 16.893 1.00 95.94 92 LYS A O 1
ATOM 767 N N . PHE A 1 93 ? -11.296 4.053 16.180 1.00 97.50 93 PHE A N 1
ATOM 768 C CA . PHE A 1 93 ? -10.115 3.900 17.025 1.00 97.50 93 PHE A CA 1
ATOM 769 C C . PHE A 1 93 ? -10.430 4.243 18.475 1.00 97.50 93 PHE A C 1
ATOM 771 O O . PHE A 1 93 ? -11.291 5.078 18.730 1.00 97.50 93 PHE A O 1
ATOM 778 N N . ARG A 1 94 ? -9.744 3.610 19.430 1.00 97.12 94 ARG A N 1
ATOM 779 C CA . ARG A 1 94 ? -9.952 3.884 20.856 1.00 97.12 94 ARG A CA 1
ATOM 780 C C . ARG A 1 94 ? -9.720 5.362 21.176 1.00 97.12 94 ARG A C 1
ATOM 782 O O . ARG A 1 94 ? -8.876 6.018 20.576 1.00 97.12 94 ARG A O 1
ATOM 789 N N . ASP A 1 95 ? -10.464 5.873 22.151 1.00 95.69 95 ASP A N 1
ATOM 790 C CA . ASP A 1 95 ? -10.388 7.288 22.531 1.00 95.69 95 ASP A CA 1
ATOM 791 C C . ASP A 1 95 ? -9.173 7.588 23.439 1.00 95.69 95 ASP A C 1
ATOM 793 O O . ASP A 1 95 ? -8.838 8.749 23.660 1.00 95.69 95 ASP A O 1
ATOM 797 N N . ASP A 1 96 ? -8.505 6.554 23.973 1.00 96.44 96 ASP A N 1
ATOM 798 C CA . ASP A 1 96 ? -7.376 6.658 24.911 1.00 96.44 96 ASP A CA 1
ATOM 799 C C . ASP A 1 96 ? -5.989 6.648 24.242 1.00 96.44 96 ASP A C 1
ATOM 801 O O . ASP A 1 96 ? -4.969 6.613 24.933 1.00 96.44 96 ASP A O 1
ATOM 805 N N . ILE A 1 97 ? -5.930 6.684 22.907 1.00 96.19 97 ILE A N 1
ATOM 806 C CA . ILE A 1 97 ? -4.683 6.620 22.132 1.00 96.19 97 ILE A CA 1
ATOM 807 C C . ILE A 1 97 ? -4.493 7.850 21.239 1.00 96.19 97 ILE A C 1
ATOM 809 O O . ILE A 1 97 ? -5.437 8.469 20.757 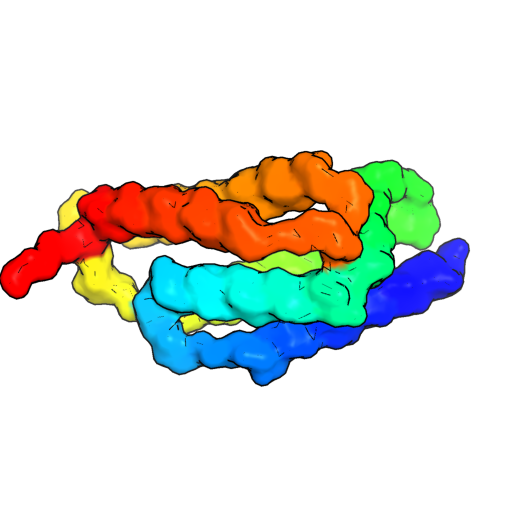1.00 96.19 97 ILE A O 1
ATOM 813 N N . ASP A 1 98 ? -3.230 8.191 20.991 1.00 97.50 98 ASP A N 1
ATOM 814 C CA . ASP A 1 98 ? -2.841 9.225 20.032 1.00 97.50 98 ASP A CA 1
ATOM 815 C C . ASP A 1 98 ? -3.039 8.692 18.604 1.00 97.50 98 ASP A C 1
ATOM 817 O O . ASP A 1 98 ? -2.356 7.753 18.171 1.00 97.50 98 ASP A O 1
ATOM 821 N N . ILE A 1 99 ? -4.006 9.264 17.882 1.00 95.75 99 ILE A N 1
ATOM 822 C CA . ILE A 1 99 ? -4.407 8.769 16.561 1.00 95.75 99 ILE A CA 1
ATOM 823 C C . ILE A 1 99 ? -3.289 8.901 15.524 1.00 95.75 99 ILE A C 1
ATOM 825 O O . ILE A 1 99 ? -3.110 8.006 14.702 1.00 95.75 99 ILE A O 1
ATOM 829 N N . GLU A 1 100 ? -2.484 9.962 15.588 1.00 95.88 100 GLU A N 1
ATOM 830 C CA . GLU A 1 100 ? -1.391 10.185 14.641 1.00 95.88 100 GLU A CA 1
ATOM 831 C C . GLU A 1 100 ? -0.307 9.120 14.825 1.00 95.88 100 GLU A C 1
ATOM 833 O O . GLU A 1 100 ? 0.111 8.463 13.868 1.00 95.88 100 GLU A O 1
ATOM 838 N N . LYS A 1 101 ? 0.091 8.863 16.076 1.00 97.56 101 LYS A N 1
ATOM 839 C CA . LYS A 1 101 ? 1.060 7.802 16.392 1.00 97.56 101 LYS A CA 1
ATOM 840 C C . LYS A 1 101 ? 0.531 6.418 16.037 1.00 97.56 101 LYS A C 1
ATOM 842 O O . LYS A 1 101 ? 1.295 5.580 15.564 1.00 97.56 101 LYS A O 1
ATOM 847 N N . THR A 1 102 ? -0.763 6.188 16.222 1.00 97.12 102 THR A N 1
ATOM 848 C CA . THR A 1 102 ? -1.406 4.921 15.858 1.00 97.12 102 THR A CA 1
ATOM 849 C C . THR A 1 102 ? -1.362 4.693 14.347 1.00 97.12 102 THR A C 1
ATOM 851 O O . THR A 1 102 ? -0.952 3.622 13.897 1.00 97.12 102 THR A O 1
ATOM 854 N N . MET A 1 103 ? -1.692 5.714 13.552 1.00 96.06 103 MET A N 1
ATOM 855 C CA . MET A 1 103 ? -1.601 5.642 12.091 1.00 96.06 103 MET A CA 1
ATOM 856 C C . MET A 1 103 ? -0.157 5.466 11.603 1.00 96.06 103 MET A C 1
ATOM 858 O O . MET A 1 103 ? 0.068 4.756 10.620 1.00 96.06 103 MET A O 1
ATOM 862 N N . ASN A 1 104 ? 0.827 6.040 12.303 1.00 96.44 104 ASN A N 1
ATOM 863 C CA . ASN A 1 104 ? 2.243 5.799 12.021 1.00 96.44 104 ASN A CA 1
ATOM 864 C C . ASN A 1 104 ? 2.628 4.335 12.249 1.00 96.44 104 ASN A C 1
ATOM 866 O O . ASN A 1 104 ? 3.237 3.734 11.368 1.00 96.44 104 ASN A O 1
ATOM 870 N N . ILE A 1 105 ? 2.223 3.737 13.376 1.00 97.31 105 ILE A N 1
ATOM 871 C CA . ILE A 1 105 ? 2.478 2.316 13.658 1.00 97.31 105 ILE A CA 1
ATOM 872 C C . ILE A 1 105 ? 1.878 1.440 12.555 1.00 97.31 105 ILE A C 1
ATOM 874 O O . ILE A 1 105 ? 2.593 0.627 11.976 1.00 97.31 105 ILE A O 1
ATOM 878 N N . ILE A 1 106 ? 0.606 1.663 12.207 1.00 96.12 106 ILE A N 1
ATOM 879 C CA . ILE A 1 106 ? -0.070 0.929 11.127 1.00 96.12 106 ILE A CA 1
ATOM 880 C C . ILE A 1 106 ? 0.701 1.075 9.809 1.00 96.12 106 ILE A C 1
ATOM 882 O O . ILE A 1 106 ? 0.975 0.081 9.138 1.00 96.12 106 ILE A O 1
ATOM 886 N N . SER A 1 107 ? 1.105 2.299 9.459 1.00 94.25 107 SER A N 1
ATOM 887 C CA . SER A 1 107 ? 1.850 2.577 8.226 1.00 94.25 107 SER A CA 1
ATOM 888 C C . SER A 1 107 ? 3.197 1.866 8.182 1.00 94.25 107 SER A C 1
ATOM 890 O O . SER A 1 107 ? 3.541 1.274 7.160 1.00 94.25 107 SER A O 1
ATOM 892 N N . TRP A 1 108 ? 3.963 1.903 9.274 1.00 95.62 108 TRP A N 1
ATOM 893 C CA . TRP A 1 108 ? 5.259 1.232 9.353 1.00 95.62 108 TRP A CA 1
ATOM 894 C C . TRP A 1 108 ? 5.104 -0.278 9.250 1.00 95.62 108 TRP A C 1
ATOM 896 O O . TRP A 1 108 ? 5.817 -0.901 8.471 1.00 95.62 108 TRP A O 1
ATOM 906 N N . THR A 1 109 ? 4.136 -0.860 9.962 1.00 95.06 109 THR A N 1
ATOM 907 C CA . THR A 1 109 ? 3.856 -2.297 9.887 1.00 95.06 109 THR A CA 1
ATOM 908 C C . THR A 1 109 ? 3.498 -2.719 8.463 1.00 95.06 109 THR A C 1
ATOM 910 O O . THR A 1 109 ? 4.088 -3.667 7.948 1.00 95.06 109 THR A O 1
ATOM 913 N N . ILE A 1 110 ? 2.605 -1.980 7.796 1.00 92.19 110 ILE A N 1
ATOM 914 C CA . ILE A 1 110 ? 2.216 -2.227 6.400 1.00 92.19 110 ILE A CA 1
ATOM 915 C C . ILE A 1 110 ? 3.436 -2.146 5.470 1.00 92.19 110 ILE A C 1
ATOM 917 O O . ILE A 1 110 ? 3.700 -3.068 4.698 1.00 92.19 110 ILE A O 1
ATOM 921 N N . LEU A 1 111 ? 4.210 -1.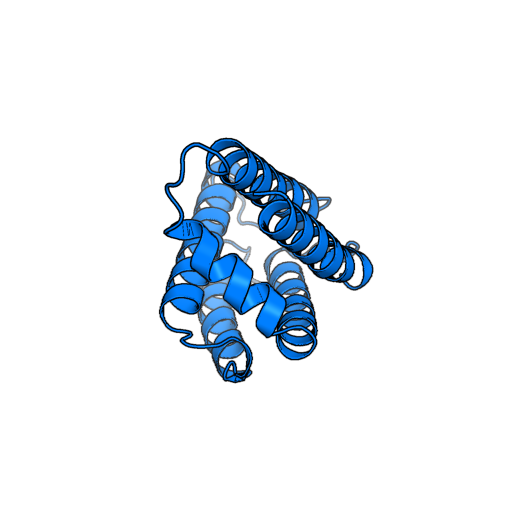060 5.537 1.00 91.38 111 LEU A N 1
ATOM 922 C CA . LEU A 1 111 ? 5.359 -0.862 4.650 1.00 91.38 111 LEU A CA 1
ATOM 923 C C . LEU A 1 111 ? 6.440 -1.928 4.866 1.00 91.38 111 LEU A C 1
ATOM 925 O O . LEU A 1 111 ? 6.903 -2.527 3.894 1.00 91.38 111 LEU A O 1
ATOM 929 N N . SER A 1 112 ? 6.799 -2.201 6.121 1.00 92.12 112 SER A N 1
ATOM 930 C CA . SER A 1 112 ? 7.827 -3.186 6.461 1.00 92.12 112 SER A CA 1
ATOM 931 C C . SER A 1 112 ? 7.411 -4.606 6.097 1.00 92.12 112 SER A C 1
ATOM 933 O O . SER A 1 112 ? 8.236 -5.360 5.588 1.00 92.12 112 SER A O 1
ATOM 935 N N . PHE A 1 113 ? 6.148 -4.992 6.293 1.00 90.69 113 PHE A N 1
ATOM 936 C CA . PHE A 1 113 ? 5.702 -6.313 5.853 1.00 90.69 113 PHE A CA 1
ATOM 937 C C . PHE A 1 113 ? 5.714 -6.411 4.323 1.00 90.69 113 PHE A C 1
ATOM 939 O O . PHE A 1 113 ? 6.214 -7.395 3.779 1.00 90.69 113 PHE A O 1
ATOM 946 N N . ALA A 1 114 ? 5.220 -5.396 3.605 1.00 88.06 114 ALA A N 1
ATOM 947 C CA . ALA A 1 114 ? 5.232 -5.399 2.140 1.00 88.06 114 ALA A CA 1
ATOM 948 C C . ALA A 1 114 ? 6.661 -5.503 1.574 1.00 88.06 114 ALA A C 1
ATOM 950 O O . ALA A 1 114 ? 6.878 -6.130 0.536 1.00 88.06 114 ALA A O 1
ATOM 951 N N . GLU A 1 115 ? 7.636 -4.899 2.253 1.00 89.19 115 GLU A N 1
ATOM 952 C CA . GLU A 1 115 ? 9.060 -5.064 1.967 1.00 89.19 115 GLU A CA 1
ATOM 953 C C . GLU A 1 115 ? 9.554 -6.486 2.210 1.00 89.19 115 GLU A C 1
ATOM 955 O O . GLU A 1 115 ? 10.041 -7.117 1.273 1.00 89.19 115 GLU A O 1
ATOM 960 N N . GLN A 1 116 ? 9.319 -7.039 3.400 1.00 90.00 116 GLN A N 1
ATOM 961 C CA . GLN A 1 116 ? 9.727 -8.407 3.729 1.00 90.00 116 GLN A CA 1
ATOM 962 C C . GLN A 1 116 ? 9.167 -9.443 2.749 1.00 90.00 116 GLN A C 1
ATOM 964 O O . GLN A 1 116 ? 9.868 -10.379 2.371 1.00 90.00 116 GLN A O 1
ATOM 969 N N . GLN A 1 117 ? 7.914 -9.291 2.320 1.00 87.25 117 GLN A N 1
ATOM 970 C CA . GLN A 1 117 ? 7.320 -10.215 1.360 1.00 87.25 117 GLN A CA 1
ATOM 971 C C . GLN A 1 117 ? 7.916 -10.076 -0.037 1.00 87.25 117 GLN A C 1
ATOM 973 O O . GLN A 1 117 ? 8.226 -11.081 -0.671 1.00 87.25 117 GLN A O 1
ATOM 978 N N . ARG A 1 118 ? 8.133 -8.847 -0.516 1.00 86.56 118 ARG A N 1
ATOM 979 C CA . ARG A 1 118 ? 8.792 -8.609 -1.807 1.00 86.56 118 ARG A CA 1
ATOM 980 C C . ARG A 1 118 ? 10.195 -9.221 -1.845 1.00 86.56 118 ARG A C 1
ATOM 982 O O . ARG A 1 118 ? 10.593 -9.776 -2.872 1.00 86.56 118 ARG A O 1
ATOM 989 N N . ASP A 1 119 ? 10.928 -9.150 -0.740 1.00 87.56 119 ASP A N 1
ATOM 990 C CA . ASP A 1 119 ? 12.289 -9.676 -0.666 1.00 87.56 119 ASP A CA 1
ATOM 991 C C . ASP A 1 119 ? 12.318 -11.209 -0.740 1.00 87.56 119 ASP A C 1
ATOM 993 O O . ASP A 1 119 ? 13.191 -11.761 -1.413 1.00 87.56 119 ASP A O 1
ATOM 997 N N . LYS A 1 120 ? 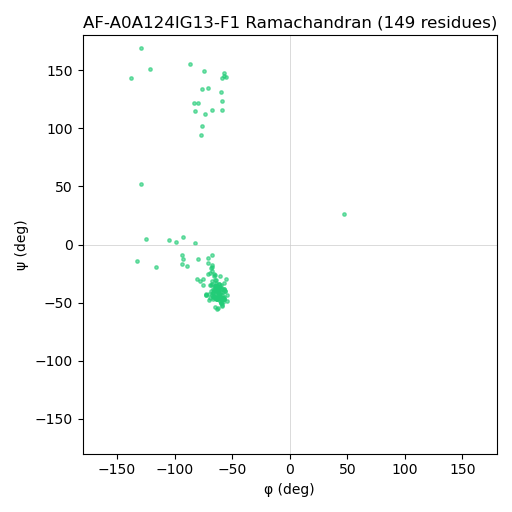11.312 -11.886 -0.166 1.00 87.19 120 LYS A N 1
ATOM 998 C CA . LYS A 1 120 ? 11.132 -13.350 -0.244 1.00 87.19 120 LYS A CA 1
ATOM 999 C C . LYS A 1 120 ? 10.744 -13.857 -1.642 1.00 87.19 120 LYS A C 1
ATOM 1001 O O . LYS A 1 120 ? 10.962 -15.028 -1.941 1.00 87.19 120 LYS A O 1
ATOM 1006 N N . VAL A 1 121 ? 10.141 -13.017 -2.485 1.00 87.44 121 VAL A N 1
ATOM 1007 C CA . VAL A 1 121 ? 9.618 -13.418 -3.804 1.00 87.44 121 VAL A CA 1
ATOM 1008 C C . VAL A 1 121 ? 10.733 -13.435 -4.845 1.00 87.44 121 VAL A C 1
ATOM 1010 O O . VAL A 1 121 ? 11.254 -12.382 -5.191 1.00 87.44 121 VAL A O 1
ATOM 1013 N N . ASN A 1 122 ? 11.086 -14.599 -5.393 1.00 88.44 122 ASN A N 1
ATOM 1014 C CA . ASN A 1 122 ? 12.072 -14.674 -6.482 1.00 88.44 122 ASN A CA 1
ATOM 1015 C C . ASN A 1 122 ? 11.520 -14.101 -7.791 1.00 88.44 122 ASN A C 1
ATOM 1017 O O . ASN A 1 122 ? 12.183 -13.281 -8.421 1.00 88.44 122 ASN A O 1
ATOM 1021 N N . SER A 1 123 ? 10.300 -14.505 -8.154 1.00 91.25 123 SER A N 1
ATOM 1022 C CA . SER A 1 123 ? 9.533 -13.930 -9.257 1.00 91.25 123 SER A CA 1
ATOM 1023 C C . SER A 1 123 ? 8.068 -13.755 -8.869 1.00 91.25 123 SER A C 1
ATOM 1025 O O . SER A 1 123 ? 7.471 -14.603 -8.198 1.00 91.25 123 SER A O 1
ATOM 1027 N N . PHE A 1 124 ? 7.461 -12.669 -9.339 1.00 91.38 124 PHE A N 1
ATOM 1028 C CA . PHE A 1 124 ? 6.039 -12.392 -9.171 1.00 91.38 124 PHE A CA 1
ATOM 1029 C C . PHE A 1 124 ? 5.135 -13.371 -9.945 1.00 91.38 124 PHE A C 1
ATOM 1031 O O . PHE A 1 124 ? 3.928 -13.405 -9.703 1.00 91.38 124 PHE A O 1
ATOM 1038 N N . GLU A 1 125 ? 5.685 -14.233 -10.806 1.00 90.44 125 GLU A N 1
ATOM 1039 C CA . GLU A 1 125 ? 4.949 -15.372 -11.374 1.00 90.44 125 GLU A CA 1
ATOM 1040 C C . GLU A 1 125 ? 4.564 -16.398 -10.292 1.00 90.44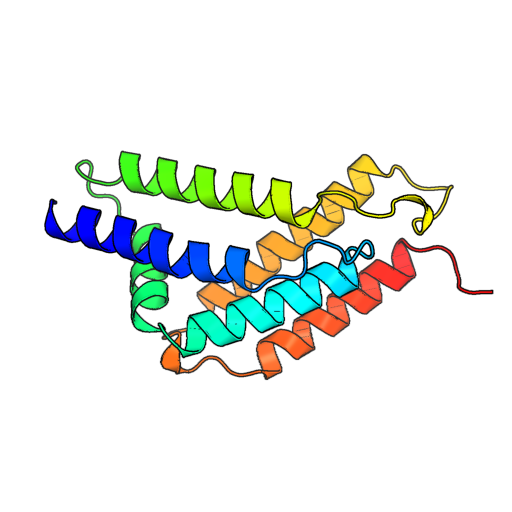 125 GLU A C 1
ATOM 1042 O O . GLU A 1 125 ? 3.493 -17.008 -10.363 1.00 90.44 125 GLU A O 1
ATOM 1047 N N . GLU A 1 126 ? 5.372 -16.526 -9.237 1.00 87.56 126 GLU A N 1
ATOM 1048 C CA . GLU A 1 126 ? 5.260 -17.573 -8.212 1.00 87.56 126 GLU A CA 1
ATOM 1049 C C . GLU A 1 126 ? 4.434 -17.158 -6.985 1.00 87.56 126 GLU A C 1
ATOM 1051 O O . GLU A 1 126 ? 4.102 -18.007 -6.158 1.00 87.56 126 GLU A O 1
ATOM 1056 N N . ILE A 1 127 ? 4.051 -15.879 -6.861 1.00 86.75 127 ILE A N 1
ATOM 1057 C CA . ILE A 1 127 ? 3.295 -15.395 -5.691 1.00 86.75 127 ILE A CA 1
ATOM 1058 C C . ILE A 1 127 ? 1.995 -16.183 -5.513 1.00 86.75 127 ILE A C 1
ATOM 1060 O O . ILE A 1 127 ? 1.345 -16.566 -6.484 1.00 86.75 127 ILE A O 1
ATOM 1064 N N . ASN A 1 128 ? 1.568 -16.416 -4.281 1.00 84.25 128 ASN A N 1
ATOM 1065 C CA . ASN A 1 128 ? 0.318 -17.114 -4.004 1.00 84.25 128 ASN A CA 1
ATOM 1066 C C . ASN A 1 128 ? -0.547 -16.314 -3.023 1.00 84.25 128 ASN A C 1
ATOM 1068 O O . ASN A 1 128 ? -0.108 -15.325 -2.439 1.00 84.25 128 ASN A O 1
ATOM 1072 N N . MET A 1 129 ? -1.801 -16.739 -2.876 1.00 80.25 129 MET A N 1
ATOM 1073 C CA . MET A 1 129 ? -2.760 -16.082 -1.984 1.00 80.25 129 MET A CA 1
ATOM 1074 C C . MET A 1 129 ? -2.403 -16.233 -0.500 1.00 80.25 129 MET A C 1
ATOM 1076 O O . MET A 1 129 ? -2.915 -15.469 0.310 1.00 80.25 129 MET A O 1
ATOM 1080 N N . ASP A 1 130 ? -1.542 -17.184 -0.123 1.00 81.12 130 ASP A N 1
ATOM 1081 C CA . ASP A 1 130 ? -1.173 -17.387 1.284 1.00 81.12 130 ASP A CA 1
ATOM 1082 C C . ASP A 1 130 ? -0.422 -16.175 1.854 1.00 81.12 130 ASP A C 1
ATOM 1084 O O . ASP A 1 130 ? -0.553 -15.876 3.037 1.00 81.12 130 ASP A O 1
ATOM 1088 N N . LEU A 1 131 ? 0.260 -15.409 0.996 1.00 75.44 131 LEU A N 1
ATOM 1089 C CA . LEU A 1 131 ? 0.875 -14.128 1.348 1.00 75.44 131 LEU A CA 1
ATOM 1090 C C . LEU A 1 131 ? -0.132 -13.114 1.915 1.00 75.44 131 LEU A C 1
ATOM 1092 O O . LEU A 1 131 ? 0.193 -12.347 2.818 1.00 75.44 131 LEU A O 1
ATOM 1096 N N . LEU A 1 132 ? -1.349 -13.099 1.361 1.00 77.12 132 LEU A N 1
ATOM 1097 C CA . LEU A 1 132 ? -2.422 -12.217 1.820 1.00 77.12 132 LEU A CA 1
ATOM 1098 C C . LEU A 1 132 ? -3.033 -12.721 3.130 1.00 77.12 132 LEU A C 1
ATOM 1100 O O . LEU A 1 132 ? -3.444 -11.913 3.945 1.00 77.12 132 LEU A O 1
ATOM 1104 N N . ARG A 1 133 ? -3.028 -14.035 3.379 1.00 82.44 133 ARG A N 1
ATOM 1105 C CA . ARG A 1 133 ? -3.553 -14.594 4.635 1.00 82.44 133 ARG A CA 1
ATOM 1106 C C . ARG A 1 133 ? -2.709 -14.200 5.839 1.00 82.44 133 ARG A C 1
ATOM 1108 O O . ARG A 1 133 ? -3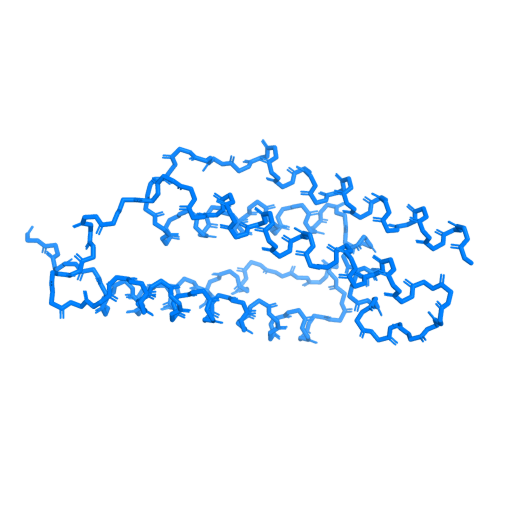.254 -13.851 6.875 1.00 82.44 133 ARG A O 1
ATOM 1115 N N . GLU A 1 134 ? -1.383 -14.226 5.697 1.00 85.12 134 GLU A N 1
ATOM 1116 C CA . GLU A 1 134 ? -0.485 -13.786 6.774 1.00 85.12 134 GLU A CA 1
ATOM 1117 C C . GLU A 1 134 ? -0.729 -12.303 7.116 1.00 85.12 134 GLU A C 1
ATOM 1119 O O . GLU A 1 134 ? -0.649 -11.905 8.273 1.00 85.12 134 GLU A O 1
ATOM 1124 N N . TRP A 1 135 ? -1.082 -11.485 6.122 1.00 86.94 135 TRP A N 1
ATOM 1125 C CA . TRP A 1 135 ? -1.399 -10.069 6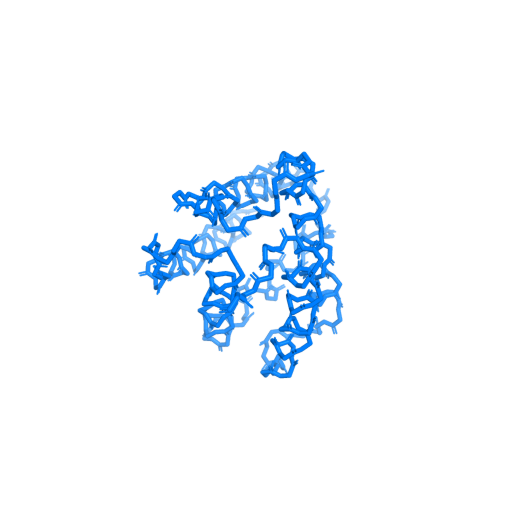.309 1.00 86.94 135 TRP A CA 1
ATOM 1126 C C . TRP A 1 135 ? -2.660 -9.843 7.156 1.00 86.94 135 TRP A C 1
ATOM 1128 O O . TRP A 1 135 ? -2.670 -8.952 8.012 1.00 86.94 135 TRP A O 1
ATOM 1138 N N . ASP A 1 136 ? -3.685 -10.674 6.963 1.00 89.62 136 ASP A N 1
ATOM 1139 C CA . ASP A 1 136 ? -4.941 -10.606 7.717 1.00 89.62 136 ASP A CA 1
ATOM 1140 C C . ASP A 1 136 ? -4.707 -10.832 9.222 1.00 89.62 136 ASP A C 1
ATOM 1142 O O . ASP A 1 136 ? -5.266 -10.110 10.049 1.00 89.62 136 ASP A O 1
ATOM 1146 N N . ASP A 1 137 ? -3.790 -11.731 9.596 1.00 91.25 137 ASP A N 1
ATOM 1147 C CA . ASP A 1 137 ? -3.444 -11.985 11.002 1.00 91.25 137 ASP A CA 1
ATOM 1148 C C . ASP A 1 137 ? -2.845 -10.740 11.687 1.00 91.25 137 ASP A C 1
ATOM 1150 O O . ASP A 1 137 ? -3.208 -10.393 12.820 1.00 91.25 137 ASP A O 1
ATOM 1154 N N . TYR A 1 138 ? -1.941 -10.024 11.003 1.00 93.19 138 TYR A N 1
ATOM 1155 C CA . TYR A 1 138 ? -1.375 -8.768 11.515 1.00 93.19 138 TYR A CA 1
ATOM 1156 C C . TYR A 1 138 ? -2.442 -7.679 11.643 1.00 93.19 138 TYR A C 1
ATOM 1158 O O . TYR A 1 138 ? -2.428 -6.899 12.603 1.00 93.19 138 TYR A O 1
ATOM 1166 N N . PHE A 1 139 ? -3.379 -7.626 10.699 1.00 94.31 139 PHE A N 1
ATOM 1167 C CA . PHE A 1 139 ? -4.494 -6.686 10.730 1.00 94.31 139 PHE A CA 1
ATOM 1168 C C . PHE A 1 139 ? -5.448 -6.971 11.873 1.00 94.31 139 PHE A C 1
ATOM 1170 O O . PHE A 1 139 ? -5.807 -6.042 12.594 1.00 94.31 139 PHE A O 1
ATOM 1177 N N . ASP A 1 140 ? -5.763 -8.233 12.128 1.00 94.81 140 ASP A N 1
ATOM 1178 C CA . ASP A 1 140 ? -6.592 -8.633 13.256 1.00 94.81 140 ASP A CA 1
ATOM 1179 C C . ASP A 1 140 ? -5.932 -8.323 14.604 1.00 94.81 140 ASP A C 1
ATOM 1181 O O . ASP A 1 140 ? -6.610 -7.938 15.563 1.00 94.81 140 ASP A O 1
ATOM 1185 N N . ILE A 1 141 ? -4.606 -8.453 14.718 1.00 95.81 141 ILE A N 1
ATOM 1186 C CA . ILE A 1 141 ? -3.867 -7.999 15.907 1.00 95.81 141 ILE A CA 1
ATOM 1187 C C . ILE A 1 141 ? -4.010 -6.482 16.072 1.00 95.81 141 ILE A C 1
ATOM 1189 O O . ILE A 1 141 ? -4.463 -6.022 17.121 1.00 95.81 141 ILE A O 1
ATOM 1193 N N . MET A 1 142 ? -3.672 -5.698 15.044 1.00 96.69 142 MET A N 1
ATOM 1194 C CA . MET A 1 142 ? -3.730 -4.234 15.123 1.00 96.69 142 MET A CA 1
ATOM 1195 C C . MET A 1 142 ? -5.155 -3.721 15.359 1.00 96.69 142 MET A C 1
ATOM 1197 O O . MET A 1 142 ? -5.347 -2.801 16.154 1.00 96.69 142 MET A O 1
ATOM 1201 N N . LYS A 1 143 ? -6.163 -4.349 14.749 1.00 96.25 143 LYS A N 1
ATOM 1202 C CA . LYS A 1 143 ? -7.576 -4.039 14.966 1.00 96.25 143 LYS A CA 1
ATOM 1203 C C . LYS A 1 143 ? -7.957 -4.236 16.431 1.00 96.25 143 LYS A C 1
ATOM 1205 O O . LYS A 1 143 ? -8.475 -3.308 17.041 1.00 96.25 143 LYS A O 1
ATOM 1210 N N . ARG A 1 144 ? -7.624 -5.384 17.033 1.00 95.69 144 ARG A N 1
ATOM 1211 C CA . ARG A 1 144 ? -7.867 -5.644 18.468 1.00 95.69 144 ARG A CA 1
ATOM 1212 C C . ARG A 1 144 ? -7.117 -4.678 19.386 1.00 95.69 144 ARG A C 1
ATOM 1214 O O . ARG A 1 144 ? -7.625 -4.326 20.443 1.00 95.69 144 ARG A O 1
ATOM 1221 N N . CYS A 1 145 ? -5.918 -4.249 18.998 1.00 95.69 145 CYS A N 1
ATOM 1222 C CA . CYS A 1 145 ? -5.125 -3.307 19.785 1.00 95.69 145 CYS A CA 1
ATOM 1223 C C . CYS A 1 145 ? -5.638 -1.863 19.703 1.00 95.69 145 CYS A C 1
ATOM 1225 O O . CYS A 1 145 ? -5.503 -1.120 20.679 1.00 95.69 145 CYS A O 1
ATOM 1227 N N . PHE A 1 146 ? -6.166 -1.431 18.557 1.00 97.12 146 PHE A N 1
ATOM 1228 C CA . PHE A 1 146 ? -6.401 -0.011 18.279 1.00 97.12 146 PHE A CA 1
ATOM 1229 C C . PHE A 1 146 ? -7.864 0.374 18.093 1.00 97.12 146 PHE A C 1
ATOM 1231 O O . PHE A 1 146 ? -8.171 1.557 18.232 1.00 97.12 146 PHE A O 1
ATOM 1238 N N . TYR A 1 147 ? -8.766 -0.562 17.799 1.00 97.31 147 TYR A N 1
ATOM 1239 C CA . TYR A 1 147 ? -10.194 -0.262 17.693 1.00 97.31 147 TYR A CA 1
ATOM 1240 C C . TYR A 1 147 ? -10.886 -0.343 19.047 1.00 97.31 147 TYR A C 1
ATOM 1242 O O . TYR A 1 147 ? -10.434 -1.021 19.971 1.00 97.31 147 TYR A O 1
ATOM 1250 N N . LYS A 1 148 ? -12.000 0.378 19.156 1.00 96.62 148 LYS A N 1
ATOM 1251 C CA . LYS A 1 148 ? -12.955 0.209 20.251 1.00 96.62 148 LYS A CA 1
ATOM 1252 C C . LYS A 1 148 ? -13.468 -1.231 20.245 1.00 96.62 148 LYS A C 1
ATOM 1254 O O . LYS A 1 148 ? -13.672 -1.809 19.179 1.00 96.62 148 LYS A O 1
ATOM 1259 N N . GLU A 1 149 ? -13.694 -1.791 21.428 1.00 86.50 149 GLU A N 1
ATOM 1260 C CA . GLU A 1 149 ? -14.379 -3.078 21.542 1.00 86.50 149 GLU A CA 1
ATOM 1261 C C . GLU A 1 149 ? -15.779 -2.964 20.921 1.00 86.50 149 GLU A C 1
ATOM 1263 O O . GLU A 1 149 ? -16.517 -2.010 21.191 1.00 86.50 149 GLU A O 1
ATOM 1268 N N . GLU A 1 150 ? -16.133 -3.920 20.062 1.00 70.56 150 GLU A N 1
ATOM 1269 C CA . GLU A 1 150 ? -17.501 -4.055 19.565 1.00 70.56 150 GLU A CA 1
ATOM 1270 C C . GLU A 1 150 ? -18.377 -4.472 20.761 1.00 70.56 150 GLU A C 1
ATOM 1272 O O . GLU A 1 150 ? -18.134 -5.511 21.374 1.00 70.56 150 GLU A O 1
ATOM 1277 N N . LYS A 1 151 ? -19.328 -3.613 21.149 1.00 49.53 151 LYS A N 1
ATOM 1278 C CA . LYS A 1 151 ? -20.314 -3.912 22.200 1.00 49.53 151 LYS A CA 1
ATOM 1279 C C . LYS A 1 151 ? -21.400 -4.854 21.704 1.00 49.53 151 LYS A C 1
ATOM 1281 O O . LYS A 1 151 ? -21.831 -4.673 20.544 1.00 49.53 151 LYS A O 1
#

Foldseek 3Di:
DVVLVVLLVVLVVLVVQLVVQADLPDQALLVSVLSSVVSVLVS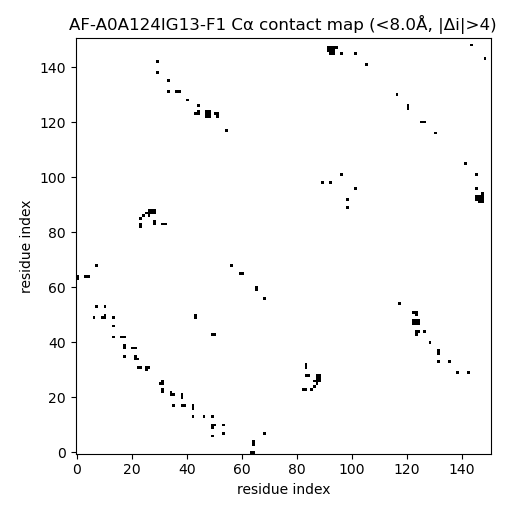CLVCFVSLLSLLCLVVDDPPVCVVVNVVSVVVCLVVCVCSSNPNHDLVQWDPPDDSVVLVVVVSCVVVVLVVVVSVVDPTSNPDDCVSSVVVVVVSVVSSVVTGDDDD

Nearest PDB structures (foldseek):
  6wah-assembly1_A  TM=6.132E-01  e=1.496E-02  Vibrio vulnificus
  6wah-assembly2_D  TM=6.125E-01  e=1.338E-02  Vibrio vulnificus
  3kz9-assembly2_C  TM=5.981E-01  e=2.477E-02  Vibrio vulnificus
  2pbx-assembly1_A  TM=5.998E-01  e=5.130E-02  Vibrio cholerae 2740-80
  6wag-assembly1_B  TM=5.972E-01  e=6.788E-02  Vibrio vulnificus